Protein AF-A0A4P5WYV3-F1 (afdb_monomer_lite)

pLDDT: mean 78.13, std 10.05, range [37.62, 89.62]

Structure (mmCIF, N/CA/C/O backbone):
data_AF-A0A4P5WYV3-F1
#
_entry.id   AF-A0A4P5WYV3-F1
#
loop_
_atom_site.group_PDB
_atom_site.id
_atom_site.type_symbol
_atom_site.label_atom_id
_atom_site.label_alt_id
_atom_site.label_comp_id
_atom_site.label_asym_id
_atom_site.label_entity_id
_atom_site.label_seq_id
_atom_site.pdbx_PDB_ins_code
_atom_site.Cartn_x
_atom_site.Cartn_y
_atom_site.Cartn_z
_atom_site.occupancy
_atom_site.B_iso_or_equiv
_atom_site.auth_seq_id
_atom_site.auth_comp_id
_atom_site.auth_asym_id
_atom_site.auth_atom_id
_atom_site.pdbx_PDB_model_num
ATOM 1 N N . MET A 1 1 ? 35.069 7.802 -39.890 1.00 62.75 1 MET A N 1
ATOM 2 C CA . MET A 1 1 ? 35.074 7.037 -38.619 1.00 62.75 1 MET A CA 1
ATOM 3 C C . MET A 1 1 ? 34.666 7.873 -37.405 1.00 62.75 1 MET A C 1
ATOM 5 O O . MET A 1 1 ? 33.789 7.433 -36.679 1.00 62.75 1 MET A O 1
ATOM 9 N N . VAL A 1 2 ? 35.212 9.079 -37.196 1.00 74.75 2 VAL A N 1
ATOM 10 C CA . VAL A 1 2 ? 34.906 9.922 -36.013 1.00 74.75 2 VAL A CA 1
ATOM 11 C C . VAL A 1 2 ? 33.410 10.252 -35.864 1.00 74.75 2 VAL A C 1
ATOM 13 O O . VAL A 1 2 ? 32.858 10.132 -34.777 1.00 74.75 2 VAL A O 1
ATOM 16 N N . VAL A 1 3 ? 32.719 10.570 -36.962 1.00 74.56 3 VAL A N 1
ATOM 17 C CA . VAL A 1 3 ? 31.274 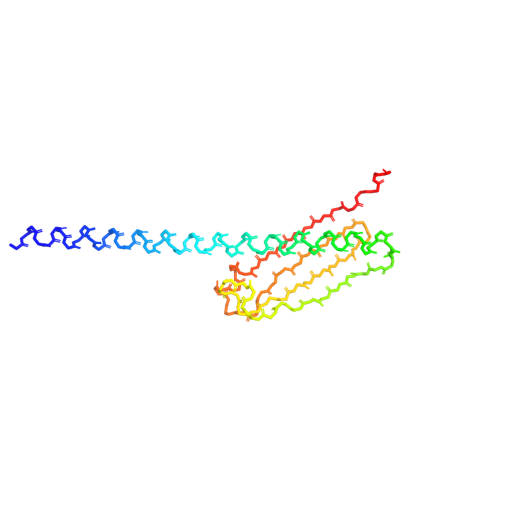10.886 -36.954 1.00 74.56 3 VAL A CA 1
ATOM 18 C C . VAL A 1 3 ? 30.411 9.701 -36.483 1.00 74.56 3 VAL A C 1
ATOM 20 O O . VAL A 1 3 ? 29.437 9.887 -35.755 1.00 74.56 3 VAL A O 1
ATOM 23 N N . LEU A 1 4 ? 30.796 8.467 -36.828 1.00 74.19 4 LEU A N 1
ATOM 24 C CA . LEU A 1 4 ? 30.103 7.251 -36.379 1.00 74.19 4 LEU A CA 1
ATOM 25 C C . LEU A 1 4 ? 30.317 6.994 -34.877 1.00 74.19 4 LEU A C 1
ATOM 27 O O . LEU A 1 4 ? 29.391 6.597 -34.175 1.00 74.19 4 LEU A O 1
ATOM 31 N N . LEU A 1 5 ? 31.509 7.291 -34.351 1.00 74.69 5 LEU A N 1
ATOM 32 C CA . LEU A 1 5 ? 31.797 7.162 -32.917 1.00 74.69 5 LEU A CA 1
ATOM 33 C C . LEU A 1 5 ? 31.010 8.177 -32.077 1.00 74.69 5 LEU A C 1
ATOM 35 O O . LEU A 1 5 ? 30.446 7.814 -31.043 1.00 74.69 5 LEU A O 1
ATOM 39 N N . VAL A 1 6 ? 30.898 9.420 -32.551 1.00 75.25 6 VAL A N 1
ATOM 40 C CA . VAL A 1 6 ? 30.134 10.478 -31.870 1.00 75.25 6 VAL A CA 1
ATOM 41 C C . VAL A 1 6 ? 28.639 10.154 -31.855 1.00 75.25 6 VAL A C 1
ATOM 43 O O . VAL A 1 6 ? 28.001 10.225 -30.806 1.00 75.25 6 VAL A O 1
ATOM 46 N N . THR A 1 7 ? 28.079 9.729 -32.989 1.00 76.69 7 THR A N 1
ATOM 47 C CA . THR A 1 7 ? 26.658 9.352 -33.078 1.00 76.69 7 THR A CA 1
ATOM 48 C C . THR A 1 7 ? 26.333 8.111 -32.244 1.00 76.69 7 THR A C 1
ATOM 50 O O . THR A 1 7 ? 25.333 8.114 -31.528 1.00 76.69 7 THR A O 1
ATOM 53 N N . SER A 1 8 ? 27.203 7.094 -32.232 1.00 75.31 8 SER A N 1
ATOM 54 C CA . SER A 1 8 ? 27.025 5.909 -31.377 1.00 75.31 8 SER A CA 1
ATOM 55 C C . SER A 1 8 ? 27.045 6.249 -29.879 1.00 75.31 8 SER A C 1
ATOM 57 O O . SER A 1 8 ? 26.202 5.768 -29.122 1.00 75.31 8 SER A O 1
ATOM 59 N N . SER A 1 9 ? 27.938 7.152 -29.458 1.00 74.19 9 SER A N 1
ATOM 60 C CA . SER A 1 9 ? 28.037 7.613 -28.068 1.00 74.19 9 SER A CA 1
ATOM 61 C C . SER A 1 9 ? 26.802 8.408 -27.637 1.00 74.19 9 SER A C 1
ATOM 63 O O . SER A 1 9 ? 26.288 8.219 -26.533 1.00 74.19 9 SER A O 1
ATOM 65 N N . LEU A 1 10 ? 26.278 9.266 -28.519 1.00 78.12 10 LEU A N 1
ATOM 66 C CA . LEU A 1 10 ? 25.058 10.033 -28.260 1.00 78.12 10 LEU A CA 1
ATOM 67 C C . LEU A 1 10 ? 23.829 9.123 -28.151 1.00 78.12 10 LEU A C 1
ATOM 69 O O . LEU A 1 10 ? 23.036 9.283 -27.223 1.00 78.12 10 LEU A O 1
ATOM 73 N N . LEU A 1 11 ? 23.697 8.129 -29.034 1.00 79.25 11 LEU A N 1
ATOM 74 C CA . LEU A 1 11 ? 22.619 7.138 -28.962 1.00 79.25 11 LEU A CA 1
ATOM 75 C C . LEU A 1 11 ? 22.698 6.312 -27.671 1.00 79.25 11 LEU A C 1
ATOM 77 O O . LEU A 1 11 ? 21.683 6.133 -27.000 1.00 79.25 11 LEU A O 1
ATOM 81 N N . ALA A 1 12 ? 23.896 5.881 -27.264 1.00 74.75 12 ALA A N 1
ATOM 82 C CA . ALA A 1 12 ? 24.094 5.153 -26.012 1.00 74.75 12 ALA A CA 1
ATOM 83 C C . ALA A 1 12 ? 23.666 5.975 -24.780 1.00 74.75 12 ALA A C 1
ATOM 85 O O . ALA A 1 12 ? 23.034 5.446 -23.860 1.00 74.75 12 ALA A O 1
ATOM 86 N N . LEU A 1 13 ? 23.948 7.283 -24.772 1.00 79.25 13 LEU A N 1
ATOM 87 C CA . LEU A 1 13 ? 23.523 8.189 -23.701 1.00 79.25 13 LEU A CA 1
ATOM 88 C C . LEU A 1 13 ? 22.001 8.376 -23.660 1.00 79.25 13 LEU A C 1
ATOM 90 O O . LEU A 1 13 ? 21.420 8.357 -22.572 1.00 79.25 13 LEU A O 1
ATOM 94 N N . GLN A 1 14 ? 21.347 8.516 -24.816 1.00 81.44 14 GLN A N 1
ATOM 95 C CA . GLN A 1 14 ? 19.888 8.648 -24.890 1.00 81.44 14 GLN A CA 1
ATOM 96 C C . GLN A 1 14 ? 19.186 7.372 -24.416 1.00 81.44 14 GLN A C 1
ATOM 98 O O . GLN A 1 14 ? 18.297 7.438 -23.568 1.00 81.44 14 GLN A O 1
ATOM 103 N N . VAL A 1 15 ? 19.645 6.201 -24.868 1.00 81.19 15 VAL A N 1
ATOM 104 C CA . VAL A 1 15 ? 19.104 4.906 -24.425 1.00 81.19 15 VAL A CA 1
ATOM 105 C C . VAL A 1 15 ? 19.255 4.740 -22.914 1.00 81.19 15 VAL A C 1
ATOM 107 O O . VAL A 1 15 ? 18.314 4.318 -22.241 1.00 81.19 15 VAL A O 1
ATOM 110 N N . ARG A 1 16 ? 20.408 5.121 -22.346 1.00 78.19 16 ARG A N 1
ATOM 111 C CA . ARG A 1 16 ? 20.627 5.062 -20.894 1.00 78.19 16 ARG A CA 1
ATOM 112 C C . ARG A 1 16 ? 19.665 5.973 -20.131 1.00 78.19 16 ARG A C 1
ATOM 114 O O . ARG A 1 16 ? 19.121 5.544 -19.116 1.00 78.19 16 ARG A O 1
ATOM 121 N N . ARG A 1 17 ? 19.430 7.199 -20.609 1.00 82.00 17 ARG A N 1
ATOM 122 C CA . ARG A 1 17 ? 18.484 8.141 -19.984 1.00 82.00 17 ARG A CA 1
ATOM 123 C C . ARG A 1 17 ? 17.055 7.623 -20.024 1.00 82.00 17 ARG A C 1
ATOM 125 O O . ARG A 1 17 ? 16.423 7.553 -18.975 1.00 82.00 17 ARG A O 1
ATOM 132 N N . VAL A 1 18 ? 16.586 7.192 -21.194 1.00 82.75 18 VAL A N 1
ATOM 133 C CA . VAL A 1 18 ? 15.240 6.625 -21.352 1.00 82.75 18 VAL A CA 1
ATOM 134 C C . VAL A 1 18 ? 15.076 5.412 -20.441 1.00 82.75 18 VAL A C 1
ATOM 136 O O . VAL A 1 18 ? 14.092 5.313 -19.720 1.00 82.75 18 VAL A O 1
ATOM 139 N N . ARG A 1 19 ? 16.071 4.521 -20.375 1.00 79.88 19 ARG A N 1
ATOM 140 C CA . ARG A 1 19 ? 16.017 3.354 -19.487 1.00 79.88 19 ARG A CA 1
ATOM 141 C C . ARG A 1 19 ? 15.905 3.739 -18.010 1.00 79.88 19 ARG A C 1
ATOM 143 O O . ARG A 1 19 ? 15.125 3.112 -17.299 1.00 79.88 19 ARG A O 1
ATOM 150 N N . MET A 1 20 ? 16.649 4.750 -17.554 1.00 79.62 20 MET A N 1
ATOM 151 C CA . MET A 1 20 ? 16.536 5.239 -16.174 1.00 79.62 20 MET A CA 1
ATOM 152 C C . MET A 1 20 ? 15.168 5.871 -15.904 1.00 79.62 20 MET A C 1
ATOM 154 O O . MET A 1 20 ? 14.550 5.549 -14.893 1.00 79.62 20 MET A O 1
ATOM 158 N N . GLN A 1 21 ? 14.657 6.687 -16.826 1.00 78.44 21 GLN A N 1
ATOM 159 C CA . GLN A 1 21 ? 13.334 7.302 -16.701 1.00 78.44 21 GLN A CA 1
ATOM 160 C C . GLN A 1 21 ? 12.226 6.243 -16.621 1.00 78.44 21 GLN A C 1
ATOM 162 O O . GLN A 1 21 ? 11.400 6.270 -15.719 1.00 78.44 21 GLN A O 1
ATOM 167 N N . TRP A 1 22 ? 12.282 5.218 -17.472 1.00 76.62 22 TRP A N 1
ATOM 168 C CA . TRP A 1 22 ? 11.341 4.097 -17.428 1.00 76.62 22 TRP A CA 1
ATOM 169 C C . TRP A 1 22 ? 11.413 3.296 -16.125 1.00 76.62 22 TRP A C 1
ATOM 171 O O . TRP A 1 22 ? 10.409 2.734 -15.686 1.00 76.62 22 TRP A O 1
ATOM 181 N N . GLN A 1 23 ? 12.592 3.182 -15.510 1.00 77.38 23 GLN A N 1
ATOM 182 C CA . GLN A 1 23 ? 12.709 2.546 -14.199 1.00 77.38 23 GLN A CA 1
ATOM 183 C C . GLN A 1 23 ? 12.073 3.402 -13.100 1.00 77.38 23 GLN A C 1
ATOM 185 O O . GLN A 1 23 ? 11.364 2.843 -12.264 1.00 77.38 23 GLN A O 1
ATOM 190 N N . GLN A 1 24 ? 12.271 4.721 -13.140 1.00 77.50 24 GLN A N 1
ATOM 191 C CA . GLN A 1 24 ? 11.661 5.667 -12.203 1.00 77.50 24 GLN A CA 1
ATOM 192 C C . GLN A 1 24 ? 10.134 5.696 -12.334 1.00 77.50 24 GLN A C 1
ATOM 194 O O . GLN A 1 24 ? 9.440 5.500 -11.340 1.00 77.50 24 GLN A O 1
ATOM 199 N N . ASP A 1 25 ? 9.602 5.825 -13.551 1.00 77.25 25 ASP A N 1
ATOM 200 C CA . ASP A 1 25 ? 8.154 5.842 -13.800 1.00 77.25 25 ASP A CA 1
ATOM 201 C C . ASP A 1 25 ? 7.488 4.561 -13.286 1.00 77.25 25 ASP A C 1
ATOM 203 O O . ASP A 1 25 ? 6.446 4.593 -12.632 1.00 77.25 25 ASP A O 1
ATOM 207 N N . ARG A 1 26 ? 8.134 3.407 -13.496 1.00 73.44 26 ARG A N 1
ATOM 208 C CA . ARG A 1 26 ? 7.640 2.129 -12.968 1.00 73.44 26 ARG A CA 1
ATOM 209 C C . ARG A 1 26 ? 7.667 2.068 -11.440 1.00 73.44 26 ARG A C 1
ATOM 211 O O . ARG A 1 26 ? 6.775 1.452 -10.871 1.00 73.44 26 ARG A O 1
ATOM 218 N N . GLN A 1 27 ? 8.653 2.668 -10.772 1.00 77.31 27 GLN A N 1
ATOM 219 C CA . GLN A 1 27 ? 8.670 2.744 -9.305 1.00 77.31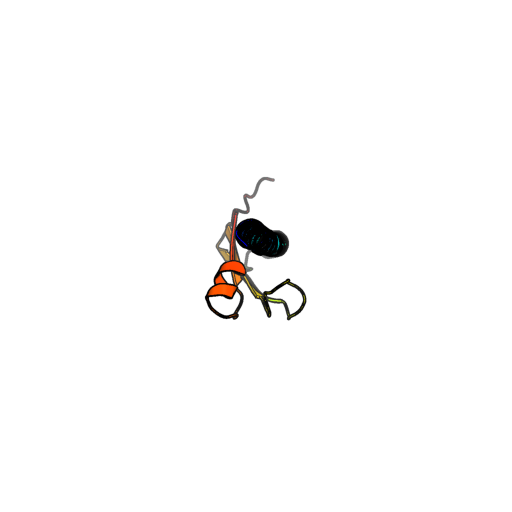 27 GLN A CA 1
ATOM 220 C C . GLN A 1 27 ? 7.544 3.636 -8.773 1.00 77.31 27 GLN A C 1
ATOM 222 O O . GLN A 1 27 ? 6.907 3.275 -7.784 1.00 77.31 27 GLN A O 1
ATOM 227 N N . LEU A 1 28 ? 7.265 4.756 -9.446 1.00 80.31 28 LEU A N 1
ATOM 228 C CA . LEU A 1 28 ? 6.176 5.661 -9.075 1.00 80.31 28 LEU A CA 1
ATOM 229 C C . LEU A 1 28 ? 4.811 4.975 -9.167 1.00 80.31 28 LEU A C 1
ATOM 231 O O . LEU A 1 28 ? 4.017 5.094 -8.240 1.00 80.31 28 LEU A O 1
ATOM 235 N N . VAL A 1 29 ? 4.566 4.195 -10.226 1.00 81.62 29 VAL A N 1
ATOM 236 C CA . VAL A 1 29 ? 3.314 3.429 -10.370 1.00 81.62 29 VAL A CA 1
ATOM 237 C C . VAL A 1 29 ? 3.129 2.445 -9.214 1.00 81.62 29 VAL A C 1
ATOM 239 O O . VAL A 1 29 ? 2.047 2.371 -8.640 1.00 81.62 29 VAL A O 1
ATOM 242 N N . VAL A 1 30 ? 4.176 1.709 -8.832 1.00 81.06 30 VAL A N 1
ATOM 243 C CA . VAL A 1 30 ? 4.093 0.754 -7.713 1.00 81.06 30 VAL A CA 1
ATOM 244 C C . VAL A 1 30 ? 3.807 1.472 -6.397 1.00 81.06 30 VAL A C 1
ATOM 246 O O . VAL A 1 30 ? 2.941 1.045 -5.640 1.00 81.06 30 VAL A O 1
ATOM 249 N N . GLN A 1 31 ? 4.485 2.590 -6.142 1.00 81.69 31 GLN A N 1
ATOM 250 C CA . GLN A 1 31 ? 4.249 3.405 -4.950 1.00 81.69 31 GLN A CA 1
ATOM 251 C C . GLN A 1 31 ? 2.816 3.946 -4.886 1.00 81.69 31 GLN A C 1
ATOM 253 O O . GLN A 1 31 ? 2.204 3.926 -3.817 1.00 81.69 31 GLN A O 1
ATOM 258 N N . ASP A 1 32 ? 2.252 4.371 -6.016 1.00 84.38 32 ASP A N 1
ATOM 259 C CA . ASP A 1 32 ? 0.867 4.837 -6.080 1.00 84.38 32 ASP A CA 1
ATOM 260 C C . ASP A 1 32 ? -0.132 3.704 -5.793 1.00 84.38 32 ASP A C 1
ATOM 262 O O . ASP A 1 32 ? -1.026 3.849 -4.958 1.00 84.38 32 ASP A O 1
ATOM 266 N N . GLN A 1 33 ? 0.084 2.519 -6.374 1.00 84.19 33 GLN A N 1
ATOM 267 C CA . GLN A 1 33 ? -0.741 1.341 -6.090 1.00 84.19 33 GLN A CA 1
ATOM 268 C C . GLN A 1 33 ? -0.691 0.940 -4.603 1.00 84.19 33 GLN A C 1
ATOM 270 O O . GLN A 1 33 ? -1.730 0.648 -4.003 1.00 84.19 33 GLN A O 1
ATOM 275 N N . LEU A 1 34 ? 0.494 0.960 -3.982 1.00 84.25 34 LEU A N 1
ATOM 276 C CA . LEU A 1 34 ? 0.646 0.690 -2.548 1.00 84.25 34 LEU A CA 1
ATOM 277 C C . LEU A 1 34 ? -0.069 1.733 -1.690 1.00 84.25 34 LEU A C 1
ATOM 279 O O . LEU A 1 34 ? -0.646 1.390 -0.657 1.00 84.25 34 LEU A O 1
ATOM 283 N N . ARG A 1 35 ? -0.046 3.001 -2.109 1.00 85.56 35 ARG A N 1
ATOM 284 C CA . ARG A 1 35 ? -0.736 4.089 -1.415 1.00 85.56 35 ARG A CA 1
ATOM 285 C C . ARG A 1 35 ? -2.244 3.894 -1.445 1.00 85.56 35 ARG A C 1
ATOM 287 O O . ARG A 1 35 ? -2.878 4.003 -0.400 1.00 85.56 35 ARG A O 1
ATOM 294 N N . ILE A 1 36 ? -2.800 3.535 -2.599 1.00 87.50 36 ILE A N 1
ATOM 295 C CA . ILE A 1 36 ? -4.227 3.225 -2.741 1.00 87.50 36 ILE A CA 1
ATOM 296 C C . ILE A 1 36 ? -4.614 2.043 -1.840 1.00 87.50 36 ILE A C 1
ATOM 298 O O . ILE A 1 36 ? -5.620 2.120 -1.133 1.00 87.50 36 ILE A O 1
ATOM 302 N N . LEU A 1 37 ? -3.801 0.979 -1.810 1.00 86.62 37 LEU A N 1
ATOM 303 C CA . LEU A 1 37 ? -4.032 -0.171 -0.930 1.00 86.62 37 LEU A CA 1
ATOM 304 C C . LEU A 1 37 ? -4.013 0.235 0.550 1.00 86.62 37 LEU A C 1
ATOM 306 O O . LEU A 1 37 ? -4.919 -0.128 1.300 1.00 86.62 37 LEU A O 1
ATOM 310 N N . ALA A 1 38 ? -2.995 0.987 0.971 1.00 85.88 38 ALA A N 1
ATOM 311 C CA . ALA A 1 38 ? -2.870 1.437 2.352 1.00 85.88 38 ALA A CA 1
ATOM 312 C C . ALA A 1 38 ? -4.038 2.344 2.764 1.00 85.88 38 ALA A C 1
ATOM 314 O O . ALA A 1 38 ? -4.545 2.216 3.875 1.00 85.88 38 ALA A O 1
ATOM 315 N N . ASP A 1 39 ? -4.512 3.210 1.868 1.00 88.38 39 ASP A N 1
ATOM 316 C CA . ASP A 1 39 ? -5.635 4.111 2.133 1.00 88.38 39 ASP A CA 1
ATOM 317 C C . ASP A 1 39 ? -6.961 3.357 2.239 1.00 88.38 39 ASP A C 1
ATOM 319 O O . ASP A 1 39 ? -7.771 3.647 3.120 1.00 88.38 39 ASP A O 1
ATOM 323 N N . ALA A 1 40 ? -7.173 2.350 1.390 1.00 88.25 40 ALA A N 1
ATOM 324 C CA . ALA A 1 40 ? -8.320 1.457 1.508 1.00 88.25 40 ALA A CA 1
ATOM 325 C C . ALA A 1 40 ? -8.296 0.687 2.839 1.00 88.25 40 ALA A C 1
ATOM 327 O O . ALA A 1 40 ? -9.316 0.600 3.523 1.00 88.25 40 ALA A O 1
ATOM 328 N N . ALA A 1 41 ? -7.124 0.186 3.238 1.00 87.19 41 ALA A N 1
ATOM 329 C CA . ALA A 1 41 ? -6.934 -0.530 4.494 1.00 87.19 41 ALA A CA 1
ATOM 330 C C . ALA A 1 41 ? -7.151 0.361 5.726 1.00 87.19 41 ALA A C 1
ATOM 332 O O . ALA A 1 41 ? -7.761 -0.081 6.697 1.00 87.19 41 ALA A O 1
ATOM 333 N N . LEU A 1 42 ? -6.699 1.619 5.676 1.00 87.75 42 LEU A N 1
ATOM 334 C CA . LEU A 1 42 ? -6.941 2.609 6.727 1.00 87.75 42 LEU A CA 1
ATOM 335 C C . LEU A 1 42 ? -8.437 2.873 6.899 1.00 87.75 42 LEU A C 1
ATOM 337 O O . LEU A 1 42 ? -8.942 2.768 8.011 1.00 87.75 42 LEU A O 1
ATOM 341 N N . ARG A 1 43 ? -9.163 3.132 5.805 1.00 88.75 43 ARG A N 1
ATOM 342 C CA . ARG A 1 43 ? -10.618 3.368 5.850 1.00 88.75 43 ARG A CA 1
ATOM 343 C C . ARG A 1 43 ? -11.387 2.163 6.383 1.00 88.75 43 ARG A C 1
ATOM 345 O O . ARG A 1 43 ? -12.329 2.326 7.156 1.00 88.75 43 ARG A O 1
ATOM 352 N N . GLU A 1 44 ? -11.000 0.956 5.974 1.00 87.88 44 GLU A N 1
ATOM 353 C CA . GLU A 1 44 ? -11.609 -0.266 6.502 1.00 87.88 44 GLU A CA 1
ATOM 354 C C . GLU A 1 44 ? -11.289 -0.436 7.990 1.00 87.88 44 GLU A C 1
ATOM 356 O O . GLU A 1 44 ? -12.179 -0.769 8.770 1.00 87.88 44 GLU A O 1
ATOM 361 N N . GLY A 1 45 ? -10.053 -0.143 8.405 1.00 86.25 45 GLY A N 1
ATOM 362 C CA . GLY A 1 45 ? -9.665 -0.139 9.809 1.00 86.25 45 GLY A CA 1
ATOM 363 C C . GLY A 1 45 ? -10.491 0.847 10.632 1.00 86.25 45 GLY A C 1
ATOM 364 O O . GLY A 1 45 ? -11.036 0.471 11.664 1.00 86.25 45 GLY A O 1
ATOM 365 N N . GLU A 1 46 ? -10.653 2.083 10.161 1.00 87.62 46 GLU A N 1
ATOM 366 C CA . GLU A 1 46 ? -11.477 3.102 10.822 1.00 87.62 46 GLU A CA 1
ATOM 367 C C . GLU A 1 46 ? -12.921 2.633 10.979 1.00 87.62 46 GLU A C 1
ATOM 369 O O . GLU A 1 46 ? -13.504 2.732 12.059 1.00 87.62 46 GLU A O 1
ATOM 374 N N . ARG A 1 47 ? -13.496 2.071 9.911 1.00 88.38 47 ARG A N 1
ATOM 375 C CA . ARG A 1 47 ? -14.849 1.512 9.932 1.00 88.38 47 ARG A CA 1
ATOM 376 C C . ARG A 1 47 ? -14.968 0.364 10.940 1.00 88.38 47 ARG A C 1
ATOM 378 O O . ARG A 1 47 ? -15.984 0.278 11.627 1.00 88.38 47 ARG A O 1
ATOM 385 N N . ARG A 1 48 ? -13.954 -0.503 11.036 1.00 88.00 48 ARG A N 1
ATOM 386 C CA . ARG A 1 48 ? -13.912 -1.628 11.984 1.00 88.00 48 ARG A CA 1
ATOM 387 C C . ARG A 1 48 ? -13.816 -1.141 13.421 1.00 88.00 48 ARG A C 1
ATOM 389 O O . ARG A 1 48 ? -14.658 -1.546 14.205 1.00 88.00 48 ARG A O 1
ATOM 396 N N . VAL A 1 49 ? -12.887 -0.237 13.736 1.00 87.75 49 VAL A N 1
ATOM 397 C CA . VAL A 1 49 ? -12.730 0.334 15.088 1.00 87.75 49 VAL A CA 1
ATOM 398 C C . VAL A 1 49 ? -13.996 1.068 15.533 1.00 87.75 49 VAL A C 1
ATOM 400 O O . VAL A 1 49 ? -14.433 0.909 16.668 1.00 87.75 49 VAL A O 1
ATOM 403 N N . ARG A 1 50 ? -14.639 1.835 14.640 1.00 86.00 50 ARG A N 1
ATOM 404 C CA . ARG A 1 50 ? -15.912 2.512 14.956 1.00 86.00 50 ARG A CA 1
ATOM 405 C C . ARG A 1 50 ? -17.046 1.527 15.255 1.00 86.00 50 ARG A C 1
ATOM 407 O O . ARG A 1 50 ? -17.929 1.846 16.043 1.00 86.00 50 ARG A O 1
ATOM 414 N N . LYS A 1 51 ? -17.053 0.358 14.606 1.00 88.25 51 LYS A N 1
ATOM 415 C CA . LYS A 1 51 ? -18.072 -0.685 14.805 1.00 88.25 51 LYS A CA 1
ATOM 416 C C . LYS A 1 51 ? -17.769 -1.577 16.013 1.00 88.25 51 LYS A C 1
ATOM 418 O O . LYS A 1 51 ? -18.692 -2.003 16.698 1.00 88.25 51 LYS A O 1
ATOM 423 N N . ASP A 1 52 ? -16.497 -1.872 16.231 1.00 87.00 52 ASP A N 1
ATOM 424 C CA . ASP A 1 52 ? -15.963 -2.714 17.293 1.00 87.00 52 ASP A CA 1
ATOM 425 C C . ASP A 1 52 ? -14.710 -2.044 17.885 1.00 87.00 52 ASP A C 1
ATOM 427 O O . ASP A 1 52 ? -13.604 -2.209 17.356 1.00 87.00 52 ASP A O 1
ATOM 431 N N . PRO A 1 53 ? -14.862 -1.297 18.994 1.00 81.75 53 PRO A N 1
ATOM 432 C CA . PRO A 1 53 ? -13.743 -0.646 19.673 1.00 81.75 53 PRO A CA 1
ATOM 433 C C . PRO A 1 53 ? -12.686 -1.622 20.211 1.00 81.75 53 PRO A C 1
ATOM 435 O O . PRO A 1 53 ? -11.575 -1.198 20.520 1.00 81.75 53 PRO A O 1
ATOM 438 N N . GLY A 1 54 ? -13.010 -2.915 20.339 1.00 84.69 54 GLY A N 1
ATOM 439 C CA . GLY A 1 54 ? -12.072 -3.960 20.750 1.00 84.69 54 GLY A CA 1
ATOM 440 C C . GLY A 1 54 ? -11.207 -4.497 19.607 1.00 84.69 54 GLY A C 1
ATOM 441 O O . GLY A 1 54 ? -10.316 -5.317 19.844 1.00 84.69 54 GLY A O 1
ATOM 442 N N . TRP A 1 55 ? -11.443 -4.057 18.368 1.00 87.56 55 TRP A N 1
ATOM 443 C CA . TRP A 1 55 ? -10.710 -4.545 17.210 1.00 87.56 55 TRP A CA 1
ATOM 444 C C . TRP A 1 55 ? -9.250 -4.070 17.221 1.00 87.56 55 TRP A C 1
ATOM 446 O O . TRP A 1 55 ? -8.957 -2.879 17.123 1.00 87.56 55 TRP A O 1
ATOM 456 N N . SER A 1 56 ? -8.320 -5.024 17.296 1.00 87.00 56 SER A N 1
ATOM 457 C CA . SER A 1 56 ? -6.875 -4.778 17.408 1.00 87.00 56 SER A CA 1
ATOM 458 C C . SER A 1 56 ? -6.132 -4.776 16.069 1.00 87.00 56 SER A C 1
ATOM 460 O O . SER A 1 56 ? -4.966 -4.377 16.008 1.00 87.00 56 SER A O 1
ATOM 462 N N . GLY A 1 57 ? -6.787 -5.194 14.982 1.00 89.62 57 GLY A N 1
ATOM 463 C CA . GLY A 1 57 ? -6.177 -5.240 13.659 1.00 89.62 57 GLY A CA 1
ATOM 464 C C . GLY A 1 57 ? -6.479 -6.501 12.855 1.00 89.62 57 GLY A C 1
ATOM 465 O O . GLY A 1 57 ? -7.363 -7.298 13.174 1.00 89.62 57 GLY A O 1
ATOM 466 N N . GLY A 1 58 ? -5.734 -6.671 11.768 1.00 87.50 58 GLY A N 1
ATOM 467 C CA . GLY A 1 58 ? -5.831 -7.825 10.886 1.00 87.50 58 GLY A CA 1
ATOM 468 C C . GLY A 1 58 ? -4.643 -7.913 9.938 1.00 87.50 58 GLY A C 1
ATOM 469 O O . GLY A 1 58 ? -3.930 -6.935 9.716 1.00 87.50 58 GLY A O 1
ATOM 470 N N . ASN A 1 59 ? -4.432 -9.103 9.385 1.00 87.19 59 ASN A N 1
ATOM 471 C CA . ASN A 1 59 ? -3.406 -9.357 8.385 1.00 87.19 59 ASN A CA 1
ATOM 472 C C . ASN A 1 59 ? -4.065 -9.924 7.127 1.00 87.19 59 ASN A C 1
ATOM 474 O O . ASN A 1 59 ? -4.858 -10.863 7.211 1.00 87.19 59 ASN A O 1
ATOM 478 N N . TRP A 1 60 ? -3.712 -9.369 5.975 1.00 85.88 60 TRP A N 1
ATOM 479 C CA . TRP A 1 60 ? -4.166 -9.832 4.671 1.00 85.88 60 TRP A CA 1
ATOM 480 C C . TRP A 1 60 ? -2.980 -10.046 3.756 1.00 85.88 60 TRP A C 1
ATOM 482 O O . TRP A 1 60 ? -1.988 -9.326 3.811 1.00 85.88 60 TRP A O 1
ATOM 492 N N . VAL A 1 61 ? -3.111 -11.022 2.869 1.00 83.88 61 VAL A N 1
ATOM 493 C CA . VAL A 1 61 ? -2.136 -11.259 1.812 1.00 83.88 61 VAL A CA 1
ATOM 494 C C . VAL A 1 61 ? -2.813 -10.952 0.492 1.00 83.88 61 VAL A C 1
ATOM 496 O O . VAL A 1 61 ? -3.835 -11.550 0.158 1.00 83.88 61 VAL A O 1
ATOM 499 N N . VAL A 1 62 ? -2.249 -10.006 -0.248 1.00 81.75 62 VAL A N 1
ATOM 500 C CA . VAL A 1 62 ? -2.646 -9.739 -1.623 1.00 81.75 62 VAL A CA 1
ATOM 501 C C . VAL A 1 62 ? -1.835 -10.668 -2.531 1.00 81.75 62 VAL A C 1
ATOM 503 O O . VAL A 1 62 ? -0.598 -10.642 -2.472 1.00 81.75 62 VAL A O 1
ATOM 506 N N . PRO A 1 63 ? -2.504 -11.512 -3.337 1.00 77.56 63 PRO A N 1
ATOM 507 C CA . PRO A 1 63 ? -1.835 -12.477 -4.197 1.00 77.56 63 PRO A CA 1
ATOM 508 C C . PRO A 1 63 ? -1.098 -11.803 -5.359 1.00 77.56 63 PRO A C 1
ATOM 510 O O . PRO A 1 63 ? -1.300 -10.626 -5.677 1.00 77.56 63 PRO A O 1
ATOM 513 N N . SER A 1 64 ? -0.260 -12.595 -6.024 1.00 75.62 64 SER A N 1
ATOM 514 C CA . SER A 1 64 ? 0.494 -12.189 -7.206 1.00 75.62 64 SER A CA 1
ATOM 515 C C . SER A 1 64 ? -0.383 -11.693 -8.343 1.00 75.62 64 SER A C 1
ATOM 517 O O . SER A 1 64 ? -1.445 -12.251 -8.608 1.00 75.62 64 SER A O 1
ATOM 519 N N . GLY A 1 65 ? 0.103 -10.674 -9.053 1.00 72.94 65 GLY A N 1
ATOM 520 C CA . GLY A 1 65 ? -0.569 -10.094 -10.218 1.00 72.94 65 GLY A CA 1
ATOM 521 C C . GLY A 1 65 ? -1.427 -8.865 -9.912 1.00 72.94 65 GLY A C 1
ATOM 522 O O . GLY A 1 65 ? -1.805 -8.161 -10.842 1.00 72.94 65 GLY A O 1
ATOM 523 N N . ALA A 1 66 ? -1.679 -8.554 -8.635 1.00 73.31 66 ALA A N 1
ATOM 524 C CA . ALA A 1 66 ? -2.375 -7.325 -8.243 1.00 73.31 66 ALA A CA 1
ATOM 525 C C . ALA A 1 66 ? -1.486 -6.070 -8.344 1.00 73.31 66 ALA A C 1
ATOM 527 O O . ALA A 1 66 ? -1.975 -4.983 -8.641 1.00 73.31 66 ALA A O 1
ATOM 528 N N . PHE A 1 67 ? -0.178 -6.225 -8.120 1.00 75.06 67 PHE A N 1
ATOM 529 C CA . PHE A 1 67 ? 0.800 -5.139 -8.150 1.00 75.06 67 PHE A CA 1
ATOM 530 C C . PHE A 1 67 ? 1.867 -5.403 -9.201 1.00 75.06 67 PHE A C 1
ATOM 532 O O . PHE A 1 67 ? 2.357 -6.524 -9.354 1.00 75.06 67 PHE A O 1
ATOM 539 N N . HIS A 1 68 ? 2.274 -4.355 -9.913 1.00 67.62 68 HIS A N 1
ATOM 540 C CA . HIS A 1 68 ? 3.392 -4.476 -10.838 1.00 67.62 68 HIS A CA 1
ATOM 541 C C . HIS A 1 68 ? 4.684 -4.699 -10.025 1.00 67.62 68 HIS A C 1
ATOM 543 O O . HIS A 1 68 ? 4.966 -3.948 -9.101 1.00 67.62 68 HIS A O 1
ATOM 549 N N . ARG A 1 69 ? 5.479 -5.732 -10.341 1.00 69.19 69 ARG A N 1
ATOM 550 C CA . ARG A 1 69 ? 6.750 -6.110 -9.667 1.00 69.19 69 ARG A CA 1
ATOM 551 C C . ARG A 1 69 ? 6.693 -6.624 -8.223 1.00 69.19 69 ARG A C 1
ATOM 553 O O . ARG A 1 69 ? 7.675 -7.225 -7.799 1.00 69.19 69 ARG A O 1
ATOM 560 N N . CYS A 1 70 ? 5.613 -6.425 -7.473 1.00 69.31 70 CYS A N 1
ATOM 561 C CA . CYS A 1 70 ? 5.473 -7.056 -6.161 1.00 69.31 70 CYS A CA 1
ATOM 562 C C . CYS A 1 70 ? 4.790 -8.417 -6.353 1.00 69.31 70 CYS A C 1
ATOM 564 O O . CYS A 1 70 ? 3.586 -8.470 -6.598 1.00 69.31 70 CYS A O 1
ATOM 566 N N . GLU A 1 71 ? 5.558 -9.511 -6.289 1.00 70.06 71 GLU A N 1
ATOM 567 C CA . GLU A 1 71 ? 5.021 -10.871 -6.455 1.00 70.06 71 GLU A CA 1
ATOM 568 C C . GLU A 1 71 ? 3.925 -11.191 -5.446 1.00 70.06 71 GLU A C 1
ATOM 570 O O . GLU A 1 71 ? 2.962 -11.853 -5.779 1.00 70.06 71 GLU A O 1
ATOM 575 N N . SER A 1 72 ? 4.041 -10.729 -4.210 1.00 75.94 72 SER A N 1
ATOM 576 C CA . SER A 1 72 ? 2.949 -10.768 -3.244 1.00 75.94 72 SER A CA 1
ATOM 577 C C . SER A 1 72 ? 3.151 -9.653 -2.237 1.00 75.94 72 SER A C 1
ATOM 579 O O . SER A 1 72 ? 4.247 -9.104 -2.110 1.00 75.94 72 SER A O 1
ATOM 581 N N . VAL A 1 73 ? 2.080 -9.261 -1.558 1.00 83.44 73 VAL A N 1
ATOM 582 C CA . VAL A 1 73 ? 2.136 -8.172 -0.588 1.00 83.44 73 VAL A CA 1
ATOM 583 C C . VAL A 1 73 ? 1.357 -8.574 0.655 1.00 83.44 73 VAL A C 1
ATOM 585 O O . VAL A 1 73 ? 0.169 -8.869 0.575 1.00 83.44 73 VAL A O 1
ATOM 588 N N . SER A 1 74 ? 2.016 -8.578 1.808 1.00 83.75 74 SER A N 1
ATOM 589 C CA . SER A 1 74 ? 1.364 -8.651 3.107 1.00 83.75 74 SER A CA 1
ATOM 590 C C . SER A 1 74 ? 0.973 -7.254 3.578 1.00 83.75 74 SER A C 1
ATOM 592 O O . SER A 1 74 ? 1.744 -6.294 3.514 1.00 83.75 74 SER A O 1
ATOM 594 N N . LEU A 1 75 ? -0.267 -7.151 4.030 1.00 86.69 75 LEU A N 1
ATOM 595 C CA . LEU A 1 75 ? -0.893 -5.960 4.562 1.00 86.69 75 LEU A CA 1
ATOM 596 C C . LEU A 1 75 ? -1.234 -6.234 6.022 1.00 86.69 75 LEU A C 1
ATOM 598 O O . LEU A 1 75 ? -2.166 -6.975 6.323 1.00 86.69 75 LEU A O 1
ATOM 602 N N . GLU A 1 76 ? -0.502 -5.601 6.921 1.00 88.25 76 GLU A N 1
ATOM 603 C CA . GLU A 1 76 ? -0.743 -5.673 8.352 1.00 88.25 76 GLU A CA 1
ATOM 604 C C . GLU A 1 76 ? -1.375 -4.365 8.825 1.00 88.25 76 GLU A C 1
ATOM 606 O O . GLU A 1 76 ? -0.780 -3.294 8.701 1.00 88.25 76 GLU A O 1
ATOM 611 N N . VAL A 1 77 ? -2.580 -4.448 9.379 1.00 89.00 77 VAL A N 1
ATOM 612 C CA . VAL A 1 77 ? -3.261 -3.320 10.016 1.00 89.00 77 VAL A CA 1
ATOM 613 C C . VAL A 1 77 ? -3.262 -3.560 11.513 1.00 89.00 77 VAL A C 1
ATOM 615 O O . VAL A 1 77 ? -3.689 -4.617 11.969 1.00 89.00 77 VAL A O 1
ATOM 618 N N . ARG A 1 78 ? -2.796 -2.580 12.278 1.00 88.06 78 ARG A N 1
ATOM 619 C CA . 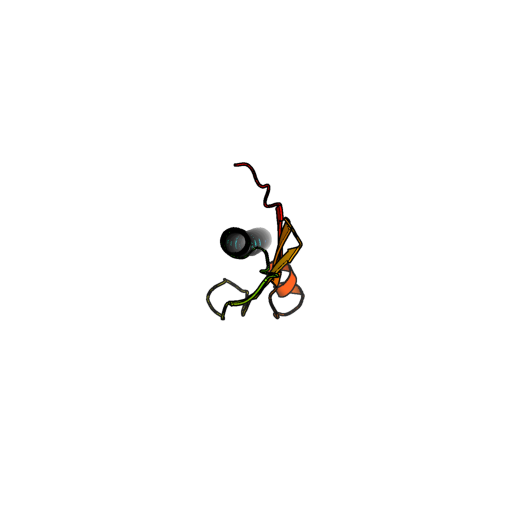ARG A 1 78 ? -2.798 -2.588 13.740 1.00 88.06 78 ARG A CA 1
ATOM 620 C C . ARG A 1 78 ? -3.601 -1.403 14.238 1.00 88.06 78 ARG A C 1
ATOM 622 O O . ARG A 1 78 ? -3.410 -0.292 13.752 1.00 88.06 78 ARG A O 1
ATOM 629 N N . SER A 1 79 ? -4.460 -1.647 15.212 1.00 85.75 79 SER A N 1
ATOM 630 C CA . SER A 1 79 ? -5.198 -0.619 15.935 1.00 85.75 79 SER A CA 1
ATOM 631 C C . SER A 1 79 ? -4.652 -0.539 17.359 1.00 85.75 79 SER A C 1
ATOM 633 O O . SER A 1 79 ? -4.517 -1.563 18.031 1.00 85.75 79 SER A O 1
ATOM 635 N N . ASN A 1 80 ? -4.297 0.662 17.807 1.00 85.00 80 ASN A N 1
ATOM 636 C CA . ASN A 1 80 ? -3.853 0.940 19.167 1.00 85.00 80 ASN A CA 1
ATOM 637 C C . AS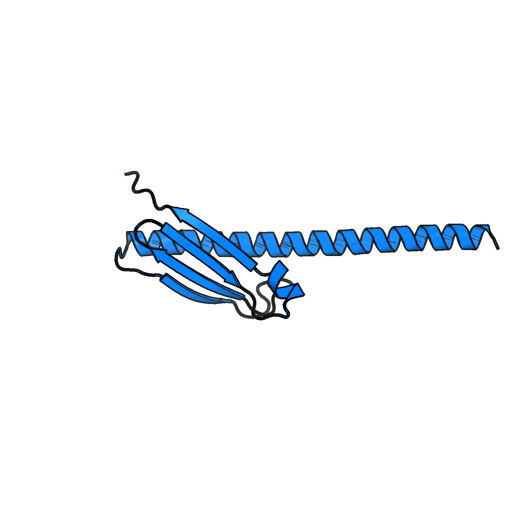N A 1 80 ? -4.622 2.149 19.711 1.00 85.00 80 ASN A C 1
ATOM 639 O O . ASN A 1 80 ? -4.264 3.299 19.451 1.00 85.00 80 ASN A O 1
ATOM 643 N N . GLY A 1 81 ? -5.706 1.883 20.441 1.00 79.50 81 GLY A N 1
ATOM 644 C CA . GLY A 1 81 ? -6.610 2.924 20.924 1.00 79.50 81 GLY A CA 1
ATOM 645 C C . GLY A 1 81 ? -7.249 3.682 19.761 1.00 79.50 81 GLY A C 1
ATOM 646 O O . GLY A 1 81 ? -8.032 3.115 19.006 1.00 79.50 81 GLY A O 1
ATOM 647 N N . SER A 1 82 ? -6.909 4.963 19.615 1.00 78.75 82 SER A N 1
ATOM 648 C CA . SER A 1 82 ? -7.381 5.817 18.519 1.00 78.75 82 SER A CA 1
ATOM 649 C C . SER A 1 82 ? -6.444 5.846 17.308 1.00 78.75 82 SER A C 1
ATOM 651 O O . SER A 1 82 ? -6.730 6.557 16.351 1.00 78.75 82 SER A O 1
ATOM 653 N N . GLU A 1 83 ? -5.327 5.117 17.302 1.00 84.75 83 GLU A N 1
ATOM 654 C CA . GLU A 1 83 ? 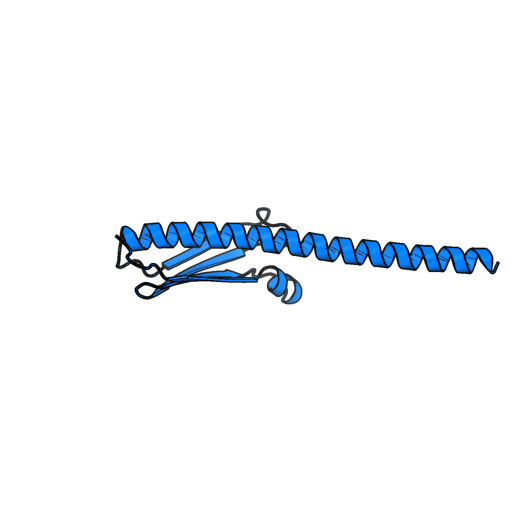-4.382 5.124 16.181 1.00 84.75 83 GLU A CA 1
ATOM 655 C C . GLU A 1 83 ? -4.471 3.832 15.366 1.00 84.75 83 GLU A C 1
ATOM 657 O O . GLU A 1 83 ? -4.379 2.729 15.901 1.00 84.75 83 GLU A O 1
ATOM 662 N N . ILE A 1 84 ? -4.595 3.969 14.046 1.00 86.19 84 ILE A N 1
ATOM 663 C CA . ILE A 1 84 ? -4.563 2.855 13.102 1.00 86.19 84 ILE A CA 1
ATOM 664 C C . ILE A 1 84 ? -3.296 2.971 12.271 1.00 86.19 84 ILE A C 1
ATOM 666 O O . ILE A 1 84 ? -3.057 3.967 11.589 1.00 86.19 84 ILE A O 1
ATOM 670 N N . THR A 1 85 ? -2.479 1.927 12.314 1.00 86.75 85 THR A N 1
ATOM 671 C CA . THR A 1 85 ? -1.250 1.804 11.534 1.00 86.75 85 THR A CA 1
ATOM 672 C C . THR A 1 85 ? -1.418 0.714 10.493 1.00 86.75 85 THR A C 1
ATOM 674 O O . THR A 1 85 ? -1.804 -0.404 10.815 1.00 86.75 85 THR A O 1
ATOM 677 N N . VAL A 1 86 ? -1.064 1.022 9.253 1.00 86.19 86 VAL A N 1
ATOM 678 C CA . VAL A 1 86 ? -1.045 0.077 8.141 1.00 86.19 86 VAL A CA 1
ATOM 679 C C . VAL A 1 86 ? 0.381 -0.084 7.652 1.00 86.19 86 VAL A C 1
ATOM 681 O O . VAL A 1 86 ? 1.065 0.895 7.347 1.00 86.19 86 VAL A O 1
ATOM 684 N N . GLN A 1 87 ? 0.828 -1.329 7.569 1.00 85.81 87 GLN A N 1
ATOM 685 C CA . GLN A 1 87 ? 2.118 -1.709 7.024 1.00 85.81 87 GLN A CA 1
ATOM 686 C C . GLN A 1 87 ? 1.912 -2.626 5.836 1.00 85.81 87 GLN A C 1
ATOM 688 O O . GLN A 1 87 ? 1.282 -3.672 5.932 1.00 85.81 87 GLN A O 1
ATOM 693 N N . VAL A 1 88 ? 2.493 -2.226 4.720 1.00 84.06 88 VAL A N 1
ATOM 694 C CA . VAL A 1 88 ? 2.503 -2.973 3.477 1.00 84.06 88 VAL A CA 1
ATOM 695 C C . VAL A 1 88 ? 3.927 -3.470 3.264 1.00 84.06 88 VAL A C 1
ATOM 697 O O . VAL A 1 88 ? 4.868 -2.671 3.310 1.00 84.06 88 VAL A O 1
ATOM 700 N N . ARG A 1 89 ? 4.109 -4.779 3.097 1.00 81.06 89 ARG A N 1
ATOM 701 C CA . ARG A 1 89 ? 5.417 -5.416 2.905 1.00 81.06 89 ARG A CA 1
ATOM 702 C C . ARG A 1 89 ? 5.330 -6.446 1.788 1.00 81.06 89 ARG A C 1
ATOM 704 O O . ARG A 1 89 ? 4.361 -7.182 1.705 1.00 81.06 89 ARG A O 1
ATOM 711 N N . SER A 1 90 ? 6.362 -6.546 0.966 1.00 72.50 90 SER A N 1
ATOM 712 C CA . SER A 1 90 ? 6.521 -7.664 0.031 1.00 72.50 90 SER A CA 1
ATOM 713 C C . SER A 1 90 ? 7.568 -8.642 0.569 1.00 72.50 90 SER A C 1
ATOM 715 O O . SER A 1 90 ? 8.575 -8.178 1.109 1.00 72.50 90 SER A O 1
ATOM 717 N N . PRO A 1 91 ? 7.371 -9.966 0.429 1.00 62.91 91 PRO A N 1
ATOM 718 C CA . PRO A 1 91 ? 8.385 -10.966 0.750 1.00 62.91 91 PRO A CA 1
ATOM 719 C C . PRO A 1 91 ? 9.470 -11.098 -0.338 1.00 62.91 91 PRO A C 1
ATOM 721 O O . PRO A 1 91 ? 10.317 -11.978 -0.227 1.00 62.91 91 PRO A O 1
ATOM 724 N N . ALA A 1 92 ? 9.443 -10.263 -1.386 1.00 62.91 92 ALA A N 1
ATOM 725 C CA . ALA A 1 92 ? 10.428 -10.279 -2.468 1.00 62.91 92 ALA A CA 1
ATOM 726 C C . ALA A 1 92 ? 11.867 -9.986 -1.986 1.00 62.91 92 ALA A C 1
ATOM 728 O O . ALA A 1 92 ? 12.088 -9.535 -0.862 1.00 62.91 92 ALA A O 1
ATOM 729 N N . GLU A 1 93 ? 12.850 -10.206 -2.867 1.00 55.34 93 GLU A N 1
ATOM 730 C CA . GLU A 1 93 ? 14.260 -9.855 -2.638 1.00 55.34 93 GLU A CA 1
ATOM 731 C C . GLU A 1 93 ? 14.422 -8.423 -2.091 1.00 55.34 93 GLU A C 1
ATOM 733 O O . GLU A 1 93 ? 13.658 -7.536 -2.473 1.00 55.34 93 GLU A O 1
ATOM 738 N N . PRO A 1 94 ? 15.419 -8.151 -1.229 1.00 57.47 94 PRO A N 1
ATOM 739 C CA . PRO A 1 94 ? 15.518 -6.906 -0.460 1.00 57.47 94 PRO A CA 1
ATOM 740 C C . PRO A 1 94 ? 15.474 -5.620 -1.305 1.00 57.47 94 PRO A C 1
ATOM 742 O O . PRO A 1 94 ? 14.891 -4.626 -0.869 1.00 57.47 94 PRO A O 1
ATOM 745 N N . GLU A 1 95 ? 16.020 -5.635 -2.526 1.00 57.94 95 GLU A N 1
ATOM 746 C CA . GLU A 1 95 ? 15.947 -4.493 -3.451 1.00 57.94 95 GLU A CA 1
ATOM 747 C C . GLU A 1 95 ? 14.521 -4.235 -3.972 1.00 57.94 95 GLU A C 1
ATOM 749 O O . GLU A 1 95 ? 14.095 -3.085 -4.097 1.00 57.94 95 GLU A O 1
ATOM 754 N N . LEU A 1 96 ? 13.749 -5.295 -4.226 1.00 58.78 96 LEU A N 1
ATOM 755 C CA . LEU A 1 96 ? 12.340 -5.220 -4.624 1.00 58.78 96 LEU A CA 1
ATOM 756 C C . LEU A 1 96 ? 11.429 -4.957 -3.416 1.00 58.78 96 LEU A C 1
ATOM 758 O O . LEU A 1 96 ? 10.461 -4.202 -3.522 1.00 58.78 96 LEU A O 1
ATOM 762 N N . ALA A 1 97 ? 11.766 -5.506 -2.249 1.00 60.53 97 ALA A N 1
ATOM 763 C CA . ALA A 1 97 ? 11.051 -5.284 -0.997 1.00 60.53 97 ALA A CA 1
ATOM 764 C C . ALA A 1 97 ? 11.094 -3.818 -0.555 1.00 60.53 97 ALA A C 1
ATOM 766 O O . ALA A 1 97 ? 10.110 -3.329 -0.003 1.00 60.53 97 ALA A O 1
ATOM 767 N N . ALA A 1 98 ? 12.188 -3.097 -0.827 1.00 62.31 98 ALA A N 1
ATOM 768 C CA . ALA A 1 98 ? 12.284 -1.665 -0.548 1.00 62.31 98 ALA A CA 1
ATOM 769 C C . ALA A 1 98 ? 11.268 -0.844 -1.363 1.00 62.31 98 ALA A C 1
ATOM 771 O O . ALA A 1 98 ? 10.652 0.077 -0.832 1.00 62.31 98 ALA A O 1
ATOM 772 N N . VAL A 1 99 ? 11.051 -1.204 -2.633 1.00 66.75 99 VAL A N 1
ATOM 773 C CA . VAL A 1 99 ? 10.071 -0.540 -3.512 1.00 66.75 99 VAL A CA 1
ATOM 774 C C . VAL A 1 99 ? 8.639 -0.908 -3.120 1.00 66.75 99 VAL A C 1
ATOM 776 O O . VAL A 1 99 ? 7.741 -0.076 -3.228 1.00 66.75 99 VAL A O 1
ATOM 779 N N . CYS A 1 100 ? 8.438 -2.131 -2.628 1.00 71.62 100 CYS A N 1
ATOM 780 C CA . CYS A 1 100 ? 7.143 -2.687 -2.246 1.00 71.62 100 CYS A CA 1
ATOM 781 C C . CYS A 1 100 ? 6.819 -2.528 -0.741 1.00 71.62 100 CYS A C 1
ATOM 783 O O . CYS A 1 100 ? 6.068 -3.333 -0.181 1.00 71.62 100 CYS A O 1
ATOM 785 N N . ARG A 1 101 ? 7.393 -1.519 -0.071 1.00 76.75 101 ARG A N 1
ATOM 786 C CA . ARG A 1 101 ? 7.157 -1.233 1.350 1.00 76.75 101 ARG A CA 1
ATOM 787 C C . ARG A 1 101 ? 6.528 0.141 1.537 1.00 76.75 101 ARG A C 1
ATOM 789 O O . ARG A 1 101 ? 7.051 1.141 1.055 1.00 76.75 101 ARG A O 1
ATOM 796 N N . LEU A 1 102 ? 5.442 0.191 2.305 1.00 80.94 102 LEU A N 1
ATOM 797 C CA . LEU A 1 102 ? 4.785 1.436 2.693 1.00 80.94 102 LEU A CA 1
ATOM 798 C C . LEU A 1 102 ? 4.240 1.317 4.116 1.00 80.94 102 LEU A C 1
ATOM 800 O O . LEU A 1 102 ? 3.582 0.338 4.453 1.00 80.94 102 LEU A O 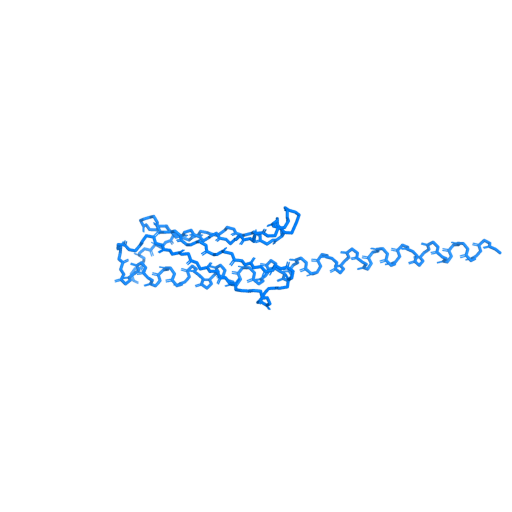1
ATOM 804 N N . THR A 1 103 ? 4.483 2.332 4.941 1.00 81.25 103 THR A N 1
ATOM 805 C CA . THR A 1 103 ? 3.855 2.459 6.259 1.00 81.25 103 THR A CA 1
ATOM 806 C C . THR A 1 103 ? 3.043 3.745 6.280 1.00 81.25 103 THR A C 1
ATOM 808 O O . THR A 1 103 ? 3.593 4.818 6.032 1.00 81.25 103 THR A O 1
ATOM 811 N N . ARG A 1 104 ? 1.750 3.657 6.598 1.00 78.88 104 ARG A N 1
ATOM 812 C CA . ARG A 1 104 ? 0.904 4.825 6.880 1.00 78.88 104 ARG A CA 1
ATOM 813 C C . ARG A 1 104 ? 0.226 4.666 8.231 1.00 78.88 104 ARG A C 1
ATOM 815 O O . ARG A 1 104 ? 0.014 3.556 8.709 1.00 78.88 104 ARG A O 1
ATOM 822 N N . LYS A 1 105 ? -0.106 5.798 8.837 1.00 81.62 105 LYS A N 1
ATOM 823 C CA . LYS A 1 105 ? -0.815 5.872 10.109 1.00 81.62 105 LYS A CA 1
ATOM 824 C C . LYS A 1 105 ? -1.877 6.954 10.043 1.00 81.62 105 LYS A C 1
ATOM 826 O O . LYS A 1 105 ? -1.640 7.989 9.417 1.00 81.62 105 LYS A O 1
ATOM 831 N N . VAL A 1 106 ? -3.012 6.710 10.682 1.00 80.88 106 VAL A N 1
ATOM 832 C CA . VAL A 1 106 ? -4.071 7.700 10.875 1.00 80.88 106 VAL A CA 1
ATOM 833 C C . VAL A 1 106 ? -4.545 7.640 12.318 1.00 80.88 106 VAL A C 1
ATOM 835 O O . VAL A 1 106 ? -4.773 6.566 12.871 1.00 80.88 106 VAL A O 1
ATOM 838 N N . SER A 1 107 ? -4.686 8.815 12.920 1.00 74.81 107 SER A N 1
ATOM 839 C CA . SER A 1 107 ? -5.393 9.002 14.178 1.00 74.81 107 SER A CA 1
ATOM 840 C C . SER A 1 107 ? -6.887 9.142 13.896 1.00 74.81 107 SER A C 1
ATOM 842 O O . SER A 1 107 ? -7.311 10.090 13.231 1.00 74.81 107 SER A O 1
ATOM 844 N N . VAL A 1 108 ? -7.686 8.227 14.423 1.00 64.06 108 VAL A N 1
ATOM 845 C CA . VAL A 1 108 ? -9.143 8.303 14.433 1.00 64.06 108 VAL A CA 1
ATOM 846 C C . VAL A 1 108 ? -9.538 9.299 15.519 1.00 64.06 108 VAL A C 1
ATOM 848 O O . VAL A 1 108 ? -9.741 8.936 16.677 1.00 64.06 108 VAL A O 1
ATOM 851 N N . SER A 1 109 ? -9.573 10.586 15.168 1.00 57.84 109 SER A N 1
ATOM 852 C CA . SER A 1 109 ? -10.139 11.596 16.060 1.00 57.84 109 SER A CA 1
ATOM 853 C C . SER A 1 109 ? -11.656 11.461 16.048 1.00 57.84 109 SER A C 1
ATOM 855 O O . SER A 1 109 ? -12.279 11.390 14.986 1.00 57.84 109 SER A O 1
ATOM 857 N N . ASN A 1 110 ? -12.240 11.391 17.239 1.00 48.34 110 ASN A N 1
ATOM 858 C CA . ASN A 1 110 ? -13.675 11.284 17.446 1.00 48.34 110 ASN A CA 1
ATOM 859 C C . ASN A 1 110 ? -14.296 12.690 17.339 1.00 48.34 110 ASN A C 1
ATOM 861 O O . ASN A 1 110 ? -14.766 13.241 18.329 1.00 48.34 110 ASN A O 1
ATOM 865 N N . GLU A 1 111 ? -14.232 13.317 16.164 1.00 45.19 111 GLU A N 1
ATOM 866 C CA . GLU A 1 111 ? -15.051 14.502 15.896 1.00 45.19 111 GLU A CA 1
ATOM 867 C C . GLU A 1 111 ? -16.409 14.038 15.357 1.00 45.19 111 GLU A C 1
ATOM 869 O O . GLU A 1 111 ? -16.514 13.574 14.223 1.00 45.19 111 GLU A O 1
ATOM 874 N N . GLN A 1 112 ? -17.359 14.053 16.303 1.00 37.62 112 GLN A N 1
ATOM 875 C CA . GLN A 1 112 ? -18.828 14.143 16.231 1.00 37.62 112 GLN A CA 1
ATOM 876 C C . GLN A 1 112 ? -19.526 13.735 14.928 1.00 37.62 112 GLN A C 1
ATOM 878 O O . GLN A 1 112 ? -19.422 14.461 13.917 1.00 37.62 112 GLN A O 1
#

Foldseek 3Di:
DVVVVVVVVVVVVVVVVVVVVVVVVLLVQQVVLLVVVQVVQVVVVLVCCVVPVPDFWDKDKAAAPSGDLQRIWIWTWGDDRQKIKIWIFGPDDPVSRVSRTDIDMDGNDPDD

Sequence (112 aa):
MVVLLVTSSLLALQVRRVRMQWQQDRQLVVQDQLRILADAALREGERRVRKDPGWSGGNWVVPSGAFHRCESVSLEVRSNGSEITVQVRSPAEPELAAVCRLTRKVSVSNEQ

Radius of gyration: 20.9 Å; chains: 1; bounding box: 54×27×60 Å

Secondary structure (DSSP, 8-state):
-HHHHHHHHHHHHHHHHHHHHHHHHHHHHHHHHHHHHHHHHHHHHHHHHHH-TT--EEEEEEPTTSSSS-S-EEEEEEEETTEEEEEEE--S-HHHHHHT-EEEEEE-----